Protein AF-A0A1Q4EDX5-F1 (afdb_monomer_lite)

Structure (mmCIF, N/CA/C/O backbone):
data_AF-A0A1Q4EDX5-F1
#
_entry.id   AF-A0A1Q4EDX5-F1
#
loop_
_atom_site.group_PDB
_atom_site.id
_atom_site.type_symbol
_atom_site.label_atom_id
_atom_site.label_alt_id
_atom_site.label_comp_id
_atom_site.label_asym_id
_atom_site.label_entity_id
_atom_site.label_seq_id
_atom_site.pdbx_PDB_ins_code
_atom_site.Cartn_x
_atom_site.Cartn_y
_atom_site.Cartn_z
_atom_site.occupancy
_atom_site.B_iso_or_equiv
_atom_site.auth_seq_id
_atom_site.auth_comp_id
_atom_site.auth_asym_id
_atom_site.auth_atom_id
_atom_site.pdbx_PDB_model_num
ATOM 1 N N . MET A 1 1 ? -4.685 4.595 28.411 1.00 69.88 1 MET A N 1
ATOM 2 C CA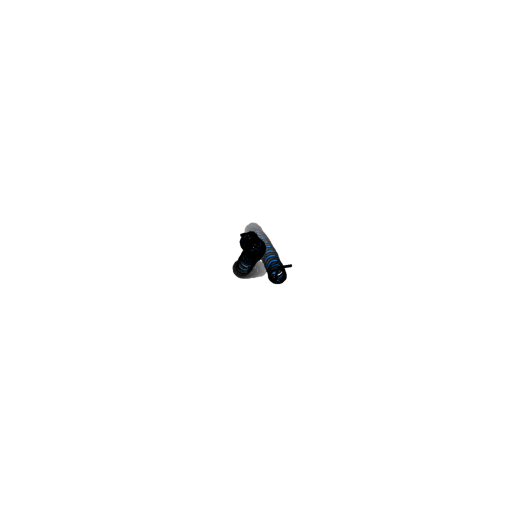 . MET A 1 1 ? -4.087 3.617 27.483 1.00 69.88 1 MET A CA 1
ATOM 3 C C . MET A 1 1 ? -5.082 2.481 27.330 1.00 69.88 1 MET A C 1
ATOM 5 O O . MET A 1 1 ? -5.439 1.895 28.345 1.00 69.88 1 MET A O 1
ATOM 9 N N . THR A 1 2 ? -5.607 2.239 26.129 1.00 84.06 2 THR A N 1
ATOM 10 C CA . THR A 1 2 ? -6.511 1.107 25.859 1.00 84.06 2 THR A CA 1
ATOM 11 C C . THR A 1 2 ? -5.702 -0.162 25.557 1.00 84.06 2 THR A C 1
ATOM 13 O O . THR A 1 2 ? -4.549 -0.055 25.123 1.00 84.06 2 THR A O 1
ATOM 16 N N . PRO A 1 3 ? -6.280 -1.369 25.714 1.00 88.69 3 PRO A N 1
ATOM 17 C CA . PRO A 1 3 ? -5.630 -2.619 25.302 1.00 88.69 3 PRO A CA 1
ATOM 18 C C . PRO A 1 3 ? -5.219 -2.652 23.817 1.00 88.69 3 PRO A C 1
ATOM 20 O O . PRO A 1 3 ? -4.329 -3.409 23.436 1.00 88.69 3 PRO A O 1
ATOM 23 N N . PHE A 1 4 ? -5.830 -1.808 22.979 1.00 93.31 4 PHE A N 1
ATOM 24 C CA . PHE A 1 4 ? -5.596 -1.752 21.536 1.00 93.31 4 PHE A CA 1
ATOM 25 C C . PHE A 1 4 ? -4.461 -0.803 21.128 1.00 93.31 4 PHE A C 1
ATOM 27 O O . PHE A 1 4 ? -3.961 -0.909 20.009 1.00 93.31 4 PHE A O 1
ATOM 34 N N . ASP A 1 5 ? -4.004 0.091 22.013 1.00 92.25 5 ASP A N 1
ATOM 35 C CA . ASP A 1 5 ? -3.049 1.158 21.663 1.00 92.25 5 ASP A CA 1
ATOM 36 C C . ASP A 1 5 ? -1.725 0.603 21.109 1.00 92.25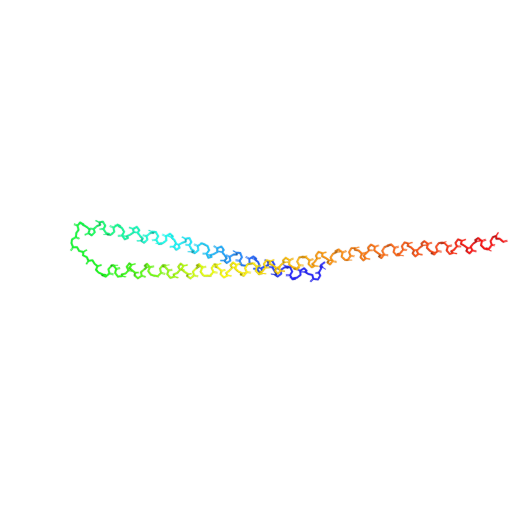 5 ASP A C 1
ATOM 38 O O . ASP A 1 5 ? -1.170 1.127 20.139 1.00 92.25 5 ASP A O 1
ATOM 42 N N . THR A 1 6 ? -1.220 -0.489 21.693 1.00 94.00 6 THR A N 1
ATOM 43 C CA . THR A 1 6 ? 0.013 -1.141 21.224 1.00 94.00 6 THR A CA 1
ATOM 44 C C . THR A 1 6 ? -0.178 -1.781 19.852 1.00 94.00 6 THR A C 1
ATOM 46 O O . THR A 1 6 ? 0.668 -1.586 18.979 1.00 94.00 6 THR A O 1
ATOM 49 N N . ALA A 1 7 ? -1.293 -2.485 19.639 1.00 93.56 7 ALA A N 1
ATOM 50 C CA . ALA A 1 7 ? -1.602 -3.122 18.362 1.00 93.56 7 ALA A CA 1
ATOM 51 C C . ALA A 1 7 ? -1.779 -2.080 17.246 1.00 93.56 7 ALA A C 1
ATOM 53 O O . ALA A 1 7 ? -1.172 -2.204 16.185 1.00 93.56 7 ALA A O 1
ATOM 54 N N . LEU A 1 8 ? -2.514 -0.995 17.516 1.00 94.25 8 LEU A N 1
ATOM 55 C CA . LEU A 1 8 ? -2.688 0.118 16.578 1.00 94.25 8 LEU A CA 1
ATOM 56 C C . LEU A 1 8 ? -1.360 0.784 16.219 1.00 94.25 8 LEU A C 1
ATOM 58 O O . LEU A 1 8 ? -1.126 1.119 15.060 1.00 94.25 8 LEU A O 1
ATOM 62 N N . ARG A 1 9 ? -0.464 0.967 17.193 1.00 95.31 9 ARG A N 1
ATOM 63 C CA . ARG A 1 9 ? 0.858 1.548 16.937 1.00 95.31 9 ARG A CA 1
ATOM 64 C C . ARG A 1 9 ? 1.713 0.661 16.033 1.00 95.31 9 ARG A C 1
ATOM 66 O O . ARG A 1 9 ? 2.397 1.193 15.163 1.00 95.31 9 ARG A O 1
ATOM 73 N N . VAL A 1 10 ? 1.695 -0.655 16.243 1.00 95.38 10 VAL A N 1
ATOM 74 C CA . VAL A 1 10 ? 2.413 -1.610 15.382 1.00 95.38 10 VAL A CA 1
ATOM 75 C C . VAL A 1 10 ? 1.840 -1.567 13.968 1.00 95.38 10 VAL A C 1
ATOM 77 O O . VAL A 1 10 ? 2.581 -1.336 13.019 1.00 95.38 10 VAL A O 1
ATOM 80 N N . GLN A 1 11 ? 0.518 -1.647 13.840 1.00 94.62 11 GLN A N 1
ATOM 81 C CA . GLN A 1 11 ? -0.152 -1.669 12.542 1.00 94.62 11 GLN A CA 1
ATOM 82 C C . GLN A 1 11 ? 0.026 -0.378 11.738 1.00 94.62 11 GLN A C 1
ATOM 84 O O . GLN A 1 11 ? 0.262 -0.420 10.534 1.00 94.62 11 GLN A O 1
ATOM 89 N N . ARG A 1 12 ? 0.032 0.787 12.395 1.00 95.19 12 ARG A N 1
ATOM 90 C CA . ARG A 1 12 ? 0.367 2.058 11.730 1.00 95.19 12 ARG A CA 1
ATOM 91 C C . ARG A 1 12 ? 1.781 2.052 11.147 1.00 95.19 12 ARG A C 1
ATOM 93 O O . ARG A 1 12 ? 1.971 2.493 10.019 1.00 95.19 12 ARG A O 1
ATOM 100 N N . ARG A 1 13 ? 2.762 1.508 11.879 1.00 96.12 13 ARG A N 1
ATOM 101 C CA . ARG A 1 13 ? 4.147 1.383 11.389 1.00 96.12 13 ARG A CA 1
ATOM 102 C C . ARG A 1 13 ? 4.258 0.414 10.215 1.00 96.12 13 ARG A C 1
ATOM 104 O O . ARG A 1 13 ? 5.031 0.678 9.297 1.00 96.12 13 ARG A O 1
ATOM 111 N N . GLU A 1 14 ? 3.503 -0.680 10.232 1.00 95.19 14 GLU A N 1
ATOM 112 C CA . GLU A 1 14 ? 3.438 -1.626 9.112 1.00 95.19 14 GLU A CA 1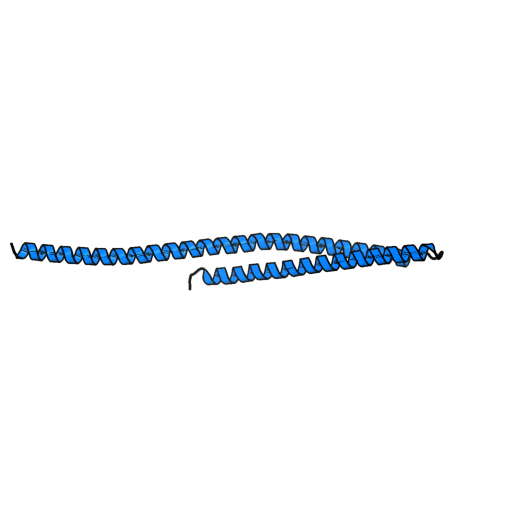
ATOM 113 C C . GLU A 1 14 ? 2.867 -0.949 7.860 1.00 95.19 14 GLU A C 1
ATOM 115 O O . GLU A 1 14 ? 3.503 -0.965 6.806 1.00 95.19 14 GLU A O 1
ATOM 120 N N . VAL A 1 15 ? 1.735 -0.250 7.992 1.00 96.38 15 VAL A N 1
ATOM 121 C CA . VAL A 1 15 ? 1.129 0.531 6.902 1.00 96.38 15 VAL A CA 1
ATOM 122 C C . VAL A 1 15 ? 2.099 1.580 6.349 1.00 96.38 15 VAL A C 1
ATOM 124 O O . VAL A 1 15 ? 2.254 1.697 5.133 1.00 96.38 15 VAL A O 1
ATOM 127 N N . ASP A 1 16 ? 2.772 2.337 7.214 1.00 96.94 16 ASP A N 1
ATOM 128 C CA . ASP A 1 16 ? 3.721 3.365 6.780 1.00 96.94 16 ASP A CA 1
ATOM 129 C C . ASP A 1 16 ? 4.943 2.764 6.074 1.00 96.94 16 ASP A C 1
ATOM 131 O O . ASP A 1 16 ? 5.399 3.303 5.066 1.00 96.94 16 ASP A O 1
ATOM 135 N N . THR A 1 17 ? 5.417 1.606 6.534 1.00 96.75 17 THR A N 1
ATOM 136 C CA . THR A 1 17 ? 6.504 0.864 5.883 1.00 96.75 17 THR A CA 1
ATOM 137 C C . THR A 1 17 ? 6.112 0.460 4.463 1.00 96.75 17 THR A C 1
ATOM 139 O O . THR A 1 17 ? 6.849 0.738 3.516 1.00 96.75 17 THR A O 1
ATOM 142 N N . VAL A 1 18 ? 4.920 -0.121 4.287 1.00 97.12 18 VAL A N 1
ATOM 143 C CA . VAL A 1 18 ? 4.431 -0.540 2.964 1.00 97.12 18 VAL A CA 1
ATOM 144 C C . VAL A 1 18 ? 4.249 0.660 2.029 1.00 97.12 18 VAL A C 1
ATOM 146 O O . VAL A 1 18 ? 4.634 0.582 0.861 1.00 97.12 18 VAL A O 1
ATOM 149 N N . LYS A 1 19 ? 3.737 1.800 2.518 1.00 97.31 19 LYS A N 1
ATOM 150 C CA . LYS A 1 19 ? 3.650 3.038 1.717 1.00 97.31 19 LYS A CA 1
ATOM 151 C C . LYS A 1 19 ? 5.013 3.479 1.195 1.00 97.31 19 LYS A C 1
ATOM 153 O O . LYS A 1 19 ? 5.128 3.825 0.021 1.00 97.31 19 LYS A O 1
ATOM 158 N N . VAL A 1 20 ? 6.033 3.480 2.054 1.00 98.19 20 VAL A N 1
ATOM 159 C CA . VAL A 1 20 ? 7.394 3.865 1.661 1.00 98.19 20 VAL A CA 1
ATOM 160 C C . VAL A 1 20 ? 7.919 2.917 0.584 1.00 98.19 20 VAL A C 1
ATOM 162 O O . VAL A 1 20 ? 8.400 3.384 -0.447 1.00 98.19 20 VAL A O 1
ATOM 165 N N . SER A 1 21 ? 7.760 1.604 0.762 1.00 97.88 21 SER A N 1
ATOM 166 C CA . SER A 1 21 ? 8.164 0.614 -0.244 1.00 97.88 21 SER A CA 1
ATOM 167 C C . SER A 1 21 ? 7.447 0.804 -1.585 1.00 97.88 21 SER A C 1
ATOM 169 O O . SER A 1 21 ? 8.083 0.720 -2.634 1.00 97.88 21 SER A O 1
ATOM 171 N N . ILE A 1 22 ? 6.146 1.115 -1.572 1.00 97.94 22 ILE A N 1
ATOM 172 C CA . ILE A 1 22 ? 5.382 1.425 -2.790 1.00 97.94 22 ILE A CA 1
ATOM 173 C C . ILE A 1 22 ? 5.973 2.640 -3.508 1.00 97.94 22 ILE A C 1
ATOM 175 O O . ILE A 1 22 ? 6.197 2.579 -4.716 1.00 97.94 22 ILE A O 1
ATOM 179 N N . SER A 1 23 ? 6.250 3.726 -2.783 1.00 98.12 23 SER A N 1
ATOM 180 C CA . SER A 1 23 ? 6.840 4.939 -3.361 1.00 98.12 23 SER A CA 1
ATOM 181 C C . SER A 1 23 ? 8.201 4.664 -4.006 1.00 98.12 23 SER A C 1
ATOM 183 O O . SER A 1 23 ? 8.465 5.145 -5.107 1.00 98.12 23 SER A O 1
ATOM 185 N N . VAL A 1 24 ? 9.038 3.838 -3.369 1.00 97.94 24 VAL A N 1
ATOM 186 C CA . VAL A 1 24 ? 10.345 3.433 -3.911 1.00 97.94 24 VAL A CA 1
ATOM 187 C C . VAL A 1 24 ? 10.204 2.634 -5.212 1.00 97.94 24 VAL A C 1
ATOM 189 O O . VAL A 1 24 ? 10.922 2.903 -6.178 1.00 97.94 24 VAL A O 1
ATOM 192 N N . GLU A 1 25 ? 9.277 1.675 -5.290 1.00 97.50 25 GLU A N 1
ATOM 193 C CA . GLU A 1 25 ? 9.073 0.911 -6.532 1.00 97.50 25 GLU A CA 1
ATOM 194 C C . GLU A 1 25 ? 8.450 1.772 -7.645 1.00 97.50 25 GLU A C 1
ATOM 196 O O . GLU A 1 25 ? 8.807 1.602 -8.811 1.00 97.50 25 GLU A O 1
ATOM 201 N N . ILE A 1 26 ? 7.582 2.738 -7.318 1.00 98.25 26 ILE A N 1
ATOM 202 C CA . ILE A 1 26 ? 7.064 3.712 -8.298 1.00 98.25 26 ILE A CA 1
ATOM 203 C C . ILE A 1 26 ? 8.210 4.541 -8.890 1.00 98.25 26 ILE A C 1
ATOM 205 O O . ILE A 1 26 ? 8.297 4.677 -10.113 1.00 98.25 26 ILE A O 1
ATOM 209 N N . GLU A 1 27 ? 9.112 5.047 -8.049 1.00 98.31 27 GLU A N 1
ATOM 210 C CA . GLU A 1 27 ? 10.278 5.809 -8.505 1.00 98.31 27 GLU A CA 1
ATOM 211 C C . GLU A 1 27 ? 11.223 4.946 -9.354 1.00 98.31 27 GLU A C 1
ATOM 213 O O . GLU A 1 27 ? 11.726 5.375 -10.396 1.00 98.31 27 GLU A O 1
ATOM 218 N N . THR A 1 28 ? 11.395 3.680 -8.969 1.00 98.06 28 THR A N 1
ATOM 219 C CA . THR A 1 28 ? 12.172 2.701 -9.739 1.00 98.06 28 THR A CA 1
ATOM 220 C C . THR A 1 28 ? 11.580 2.498 -11.136 1.00 98.06 28 THR A C 1
ATOM 222 O O . THR A 1 28 ? 12.307 2.550 -12.129 1.00 98.06 28 THR A O 1
ATOM 225 N N . ILE A 1 29 ? 10.260 2.322 -11.244 1.00 98.25 29 ILE A N 1
ATOM 226 C CA . ILE A 1 29 ? 9.558 2.192 -12.531 1.00 98.25 29 ILE A CA 1
ATOM 227 C C . ILE A 1 29 ? 9.711 3.470 -13.366 1.00 98.25 29 ILE A C 1
ATOM 229 O O . ILE A 1 29 ? 9.990 3.396 -14.563 1.00 98.25 29 ILE A O 1
ATOM 233 N N . SER A 1 30 ? 9.570 4.646 -12.747 1.00 98.25 30 SER A N 1
ATOM 234 C CA . SER A 1 30 ? 9.769 5.940 -13.412 1.00 98.25 30 SER A CA 1
ATOM 235 C C . SER A 1 30 ? 11.177 6.057 -14.008 1.00 98.25 30 SER A C 1
ATOM 237 O O . SER A 1 30 ? 11.341 6.362 -15.195 1.00 98.25 30 SER A O 1
ATOM 239 N N . THR A 1 31 ? 12.195 5.700 -13.223 1.00 98.25 31 THR A N 1
ATOM 240 C CA . THR A 1 31 ? 13.597 5.693 -13.652 1.00 98.25 31 THR A CA 1
ATOM 241 C C . THR A 1 31 ? 13.830 4.724 -14.813 1.00 98.25 31 THR A C 1
ATOM 243 O O . THR A 1 31 ? 14.445 5.095 -15.815 1.00 98.25 31 THR A O 1
ATOM 246 N N . LEU A 1 32 ? 13.300 3.500 -14.734 1.00 98.25 32 LEU A N 1
ATOM 247 C CA . LEU A 1 32 ? 13.413 2.504 -15.806 1.00 98.25 32 LEU A CA 1
ATOM 248 C C . LEU A 1 32 ? 12.725 2.966 -17.098 1.00 98.25 32 LEU A C 1
ATOM 250 O O . LEU A 1 32 ? 13.264 2.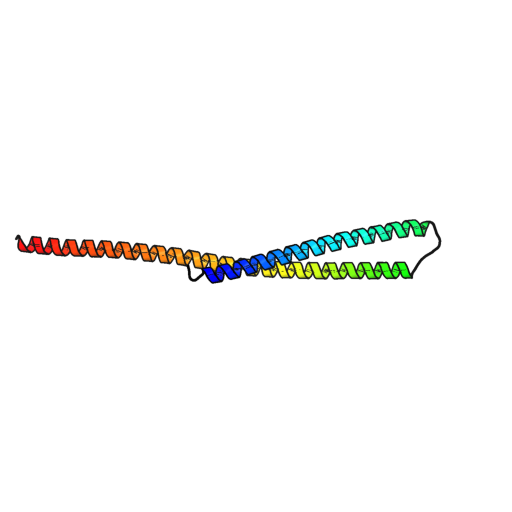773 -18.190 1.00 98.25 32 LEU A O 1
ATOM 254 N N . ASN A 1 33 ? 11.577 3.637 -16.993 1.00 97.88 33 ASN A N 1
ATOM 255 C CA . ASN A 1 33 ? 10.889 4.229 -18.140 1.00 97.88 33 ASN A CA 1
ATOM 256 C C . ASN A 1 33 ? 11.728 5.334 -18.791 1.00 97.88 33 ASN A C 1
ATOM 258 O O . ASN A 1 33 ? 11.831 5.391 -20.019 1.00 97.88 33 ASN A O 1
ATOM 262 N N . HIS A 1 34 ? 12.367 6.188 -17.989 1.00 98.06 34 HIS A N 1
ATOM 263 C CA . HIS A 1 34 ? 13.277 7.208 -18.502 1.00 98.06 34 HIS A CA 1
ATOM 264 C C . HIS A 1 34 ? 14.486 6.583 -19.216 1.00 98.06 34 HIS A C 1
ATOM 266 O O . HIS A 1 34 ? 14.794 6.954 -20.349 1.00 98.06 34 HIS A O 1
ATOM 272 N N . GLN A 1 35 ? 15.120 5.578 -18.606 1.00 98.00 35 GLN A N 1
ATOM 273 C CA . GLN A 1 35 ? 16.241 4.844 -19.204 1.00 98.00 35 GLN A CA 1
ATOM 274 C C . GLN A 1 35 ? 15.852 4.160 -20.519 1.00 98.00 35 GLN A C 1
ATOM 276 O O . GLN A 1 35 ? 16.615 4.200 -21.484 1.00 98.00 35 GLN A O 1
ATOM 281 N N . THR A 1 36 ? 14.650 3.588 -20.579 1.00 97.50 36 THR A N 1
ATOM 282 C CA . THR A 1 36 ? 14.103 2.949 -21.782 1.00 97.50 36 THR A CA 1
ATOM 283 C C . THR A 1 36 ? 13.917 3.959 -22.912 1.00 97.50 36 THR A C 1
ATOM 285 O O . THR A 1 36 ? 14.365 3.715 -24.030 1.00 97.50 36 THR A O 1
ATOM 288 N N . ARG A 1 37 ? 13.357 5.140 -22.623 1.00 97.31 37 ARG A N 1
ATOM 289 C CA . ARG A 1 37 ? 13.234 6.224 -23.614 1.00 97.31 37 ARG A CA 1
ATOM 290 C C . ARG A 1 37 ? 14.599 6.719 -24.093 1.00 97.31 37 ARG A C 1
ATOM 292 O O . ARG A 1 37 ? 14.804 6.891 -25.291 1.00 97.31 37 ARG A O 1
ATOM 299 N N . ALA A 1 38 ? 15.550 6.912 -23.181 1.00 97.19 38 ALA A N 1
ATOM 300 C CA . ALA A 1 38 ? 16.910 7.324 -23.531 1.00 97.19 38 ALA A CA 1
ATOM 301 C C . ALA A 1 38 ? 17.644 6.264 -24.375 1.00 97.19 38 ALA A C 1
ATOM 303 O O . ALA A 1 38 ? 18.462 6.595 -25.232 1.00 97.19 38 ALA A O 1
ATOM 304 N N . HIS A 1 39 ? 17.370 4.979 -24.143 1.00 96.19 39 HIS A N 1
ATOM 305 C CA . HIS A 1 39 ? 17.873 3.877 -24.966 1.00 96.19 39 HIS A CA 1
ATOM 306 C C . HIS A 1 39 ? 17.280 3.910 -26.381 1.00 96.19 39 HIS A C 1
ATOM 308 O O . HIS A 1 39 ? 18.027 3.825 -27.354 1.00 96.19 39 HIS A O 1
ATOM 314 N N . GLU A 1 40 ? 15.971 4.130 -26.509 1.00 95.00 40 GLU A N 1
ATOM 315 C CA . GLU A 1 40 ? 15.292 4.256 -27.806 1.00 95.00 40 GLU A CA 1
ATOM 316 C C . GLU A 1 40 ? 15.792 5.452 -28.626 1.00 95.00 40 GLU A C 1
ATOM 318 O O . GLU A 1 40 ? 15.981 5.329 -29.839 1.00 95.00 40 GLU A O 1
ATOM 323 N N . ILE A 1 41 ? 16.043 6.591 -27.972 1.00 95.81 41 ILE A N 1
ATOM 324 C CA . ILE A 1 41 ? 16.633 7.778 -28.607 1.00 95.81 41 ILE A CA 1
ATOM 325 C C . ILE A 1 41 ? 18.022 7.446 -29.157 1.00 95.81 41 ILE A C 1
ATOM 327 O O . ILE A 1 41 ? 18.251 7.639 -30.349 1.00 95.81 41 ILE A O 1
ATOM 331 N N . ARG A 1 42 ? 18.895 6.837 -28.342 1.00 92.62 42 ARG A N 1
ATOM 332 C CA . ARG A 1 42 ? 20.239 6.419 -28.777 1.00 92.62 42 ARG A CA 1
ATOM 333 C C . ARG A 1 42 ? 20.201 5.458 -29.965 1.00 92.62 42 ARG A C 1
ATOM 335 O O . ARG A 1 42 ? 21.007 5.584 -30.879 1.00 92.62 42 ARG A O 1
ATOM 342 N N . ILE A 1 43 ? 19.252 4.516 -29.991 1.00 91.56 43 ILE A N 1
ATOM 343 C CA . ILE A 1 43 ? 19.075 3.630 -31.153 1.00 91.56 43 ILE A CA 1
ATOM 344 C C . ILE A 1 43 ? 18.705 4.417 -32.406 1.00 91.56 43 ILE A C 1
ATOM 346 O O . ILE A 1 43 ? 19.198 4.114 -33.492 1.00 91.56 43 ILE A O 1
ATOM 350 N N . ARG A 1 44 ? 17.800 5.388 -32.278 1.00 90.88 44 ARG A N 1
ATOM 351 C CA . ARG A 1 44 ? 17.347 6.200 -33.408 1.00 90.88 44 ARG A CA 1
ATOM 352 C C . ARG A 1 44 ? 18.481 7.057 -33.968 1.00 90.88 44 ARG A C 1
ATOM 354 O O . ARG A 1 44 ? 18.632 7.107 -35.184 1.00 90.88 44 ARG A O 1
ATOM 361 N N . GLU A 1 45 ? 19.260 7.687 -33.097 1.00 90.31 45 GLU A N 1
ATOM 362 C CA . GLU A 1 45 ? 20.422 8.502 -33.467 1.00 90.31 45 GLU A CA 1
ATOM 363 C C . GLU A 1 45 ? 21.478 7.665 -34.190 1.00 90.31 45 GLU A C 1
ATOM 365 O O . GLU A 1 45 ? 21.886 8.020 -35.294 1.00 90.31 45 GLU A O 1
ATOM 370 N N . GLU A 1 46 ? 21.835 6.499 -33.644 1.00 87.38 46 GLU A N 1
ATOM 371 C CA . GLU A 1 46 ? 22.798 5.605 -34.292 1.00 87.38 46 GLU A CA 1
ATOM 372 C C . GLU A 1 46 ? 22.300 5.134 -35.663 1.00 87.38 46 GLU A C 1
ATOM 374 O O . GLU A 1 46 ? 23.055 5.117 -36.628 1.00 87.38 46 GLU A O 1
ATOM 379 N N . ARG A 1 47 ? 21.009 4.792 -35.795 1.00 84.25 47 ARG A N 1
ATOM 380 C CA . ARG A 1 47 ? 20.425 4.405 -37.091 1.00 84.25 47 ARG A CA 1
ATOM 381 C C . ARG A 1 47 ? 20.491 5.528 -38.124 1.00 84.25 47 ARG A C 1
ATOM 383 O O . ARG A 1 47 ? 20.687 5.242 -39.301 1.00 84.25 47 ARG A O 1
ATOM 390 N N . ALA A 1 48 ? 20.320 6.779 -37.700 1.00 86.50 48 ALA A N 1
ATOM 391 C CA . ALA A 1 48 ? 20.438 7.932 -38.587 1.00 86.50 48 ALA A CA 1
ATOM 392 C C . ALA A 1 48 ? 21.888 8.140 -39.057 1.00 86.50 48 ALA A C 1
ATOM 394 O O . ALA A 1 48 ? 22.106 8.456 -40.223 1.00 86.50 48 ALA A O 1
ATOM 395 N N . LEU A 1 49 ? 22.873 7.910 -38.183 1.00 83.94 49 LEU A N 1
ATOM 396 C CA . LEU A 1 49 ? 24.299 7.983 -38.520 1.00 83.94 49 LEU A CA 1
ATOM 397 C C . LEU A 1 49 ? 24.757 6.803 -39.390 1.00 83.94 49 LEU A C 1
ATOM 399 O O . LEU A 1 49 ? 25.474 6.989 -40.365 1.00 83.94 49 LEU A O 1
ATOM 403 N N . ALA A 1 50 ? 24.301 5.587 -39.101 1.00 80.44 50 ALA A N 1
ATOM 404 C CA . ALA A 1 50 ? 24.616 4.408 -39.906 1.00 80.44 50 ALA A CA 1
ATOM 405 C C . ALA A 1 50 ? 24.049 4.497 -41.337 1.00 80.44 50 ALA A C 1
ATOM 407 O O . ALA A 1 50 ? 24.565 3.858 -42.247 1.00 80.44 50 ALA A O 1
ATOM 408 N N . ALA A 1 51 ? 23.012 5.310 -41.569 1.00 77.12 51 ALA A N 1
ATOM 409 C CA . ALA A 1 51 ? 22.513 5.581 -42.917 1.00 77.12 51 ALA A CA 1
ATOM 410 C C . ALA A 1 51 ? 23.491 6.416 -43.770 1.00 77.12 51 ALA A C 1
ATOM 412 O O . ALA A 1 51 ? 23.360 6.431 -44.993 1.00 77.12 51 ALA A O 1
ATOM 413 N N . THR A 1 52 ? 24.461 7.106 -43.156 1.00 79.88 52 THR A N 1
ATOM 414 C CA . THR A 1 52 ? 25.417 7.982 -43.855 1.00 79.88 52 THR A CA 1
ATOM 415 C C . THR A 1 52 ? 26.804 7.359 -44.036 1.00 79.88 52 THR A C 1
ATOM 417 O O . THR A 1 52 ? 27.605 7.890 -44.804 1.00 79.88 52 THR A O 1
ATOM 420 N N . VAL A 1 53 ? 27.094 6.224 -43.386 1.00 68.38 53 VAL A N 1
ATOM 421 C CA . VAL A 1 53 ? 28.398 5.539 -43.441 1.00 68.38 53 VAL A CA 1
ATOM 422 C C . VAL A 1 53 ? 28.191 4.018 -43.519 1.00 68.38 53 VAL A C 1
ATOM 424 O O . VAL A 1 53 ? 27.440 3.477 -42.712 1.00 68.38 53 VAL A O 1
ATOM 427 N N . PRO A 1 54 ? 28.870 3.276 -44.418 1.00 65.38 54 PRO A N 1
ATOM 428 C CA . PRO A 1 54 ? 28.653 1.839 -44.616 1.00 65.38 54 PRO A CA 1
ATOM 429 C C . PRO A 1 54 ? 29.364 0.981 -43.551 1.00 65.38 54 PRO A C 1
ATOM 431 O O . PRO A 1 54 ? 30.060 0.021 -43.875 1.00 65.38 54 PRO A O 1
ATOM 434 N N . ILE A 1 55 ? 29.233 1.331 -42.269 1.00 62.50 55 ILE A N 1
ATOM 435 C CA . ILE A 1 55 ? 29.828 0.589 -41.152 1.00 62.50 55 ILE A CA 1
ATOM 436 C C . ILE A 1 55 ? 28.697 0.077 -40.261 1.00 62.50 55 ILE A C 1
ATOM 438 O O . ILE A 1 55 ? 28.139 0.810 -39.450 1.00 62.50 55 ILE A O 1
ATOM 442 N N . ALA A 1 56 ? 28.366 -1.205 -40.397 1.00 62.53 56 ALA A N 1
ATOM 443 C CA . ALA A 1 56 ? 27.483 -1.898 -39.467 1.00 62.53 56 ALA A CA 1
ATOM 444 C C . ALA A 1 56 ? 28.323 -2.513 -38.337 1.00 62.53 56 ALA A C 1
ATOM 446 O O . ALA A 1 56 ? 29.125 -3.414 -38.573 1.00 62.53 56 ALA A O 1
ATOM 447 N N . SER A 1 57 ? 28.159 -2.035 -37.098 1.00 72.38 57 SER A N 1
ATOM 448 C CA . SER A 1 57 ? 28.756 -2.691 -35.927 1.00 72.38 57 SER A CA 1
ATOM 449 C C . SER A 1 57 ? 27.767 -3.691 -35.320 1.00 72.38 57 SER A C 1
ATOM 451 O O . SER A 1 57 ? 26.912 -3.340 -34.499 1.00 72.38 57 SER A O 1
ATOM 453 N N . ASP A 1 58 ? 27.891 -4.964 -35.699 1.00 81.19 58 ASP A N 1
ATOM 454 C CA . ASP A 1 58 ? 27.080 -6.058 -35.143 1.00 81.19 58 ASP A CA 1
ATOM 455 C C . ASP A 1 58 ? 27.225 -6.164 -33.616 1.00 81.19 58 ASP A C 1
ATOM 457 O O . ASP A 1 58 ? 26.252 -6.408 -32.896 1.00 81.19 58 ASP A O 1
ATOM 461 N N . ALA A 1 59 ? 28.422 -5.883 -33.093 1.00 86.06 59 ALA A N 1
ATOM 462 C CA . ALA A 1 59 ? 28.704 -5.880 -31.660 1.00 86.06 59 ALA A CA 1
ATOM 463 C C . ALA A 1 59 ? 27.929 -4.787 -30.902 1.00 86.06 59 ALA A C 1
ATOM 465 O O . ALA A 1 59 ? 27.437 -5.029 -29.795 1.00 86.06 59 ALA A O 1
ATOM 466 N N . TRP A 1 60 ? 27.788 -3.591 -31.484 1.00 87.25 60 TRP A N 1
ATOM 467 C CA . TRP A 1 60 ? 26.974 -2.524 -30.897 1.00 87.25 60 TRP A CA 1
ATOM 468 C C . TRP A 1 60 ? 25.492 -2.916 -30.880 1.00 87.25 60 TRP A C 1
ATOM 470 O O . TRP A 1 60 ? 24.833 -2.809 -29.845 1.00 87.25 60 TRP A O 1
ATOM 480 N N . THR A 1 61 ? 24.986 -3.472 -31.984 1.00 87.81 61 THR A N 1
ATOM 481 C CA . THR A 1 61 ? 23.582 -3.904 -32.091 1.00 87.81 61 THR A CA 1
ATOM 482 C C . THR A 1 61 ? 23.245 -4.992 -31.072 1.00 87.81 61 THR A C 1
ATOM 484 O O . THR A 1 61 ? 22.207 -4.925 -30.407 1.00 87.81 61 THR A O 1
ATOM 487 N N . LEU A 1 62 ? 24.129 -5.980 -30.904 1.00 91.44 62 LEU A N 1
ATOM 488 C CA . LEU A 1 62 ? 23.980 -7.030 -29.894 1.00 91.44 62 LEU A CA 1
ATOM 489 C C . LEU A 1 62 ? 23.942 -6.450 -28.475 1.00 91.44 62 LEU A C 1
ATOM 491 O O . LEU A 1 62 ? 23.070 -6.818 -27.686 1.00 91.44 62 LEU A O 1
ATOM 495 N N . ARG A 1 63 ? 24.825 -5.491 -28.166 1.00 92.00 63 ARG A N 1
ATOM 496 C CA . ARG A 1 63 ? 24.839 -4.798 -26.870 1.00 92.00 63 ARG A CA 1
ATOM 497 C C . ARG A 1 63 ? 23.531 -4.054 -26.611 1.00 92.00 63 ARG A C 1
ATOM 499 O O . ARG A 1 63 ? 22.968 -4.179 -25.528 1.00 92.00 63 ARG A O 1
ATOM 506 N N . MET A 1 64 ? 23.016 -3.326 -27.600 1.00 93.25 64 MET A N 1
ATOM 507 C CA . MET A 1 64 ? 21.767 -2.575 -27.452 1.00 93.25 64 MET A CA 1
ATOM 508 C C . MET A 1 64 ? 20.557 -3.494 -27.265 1.00 93.25 64 MET A C 1
ATOM 510 O O . MET A 1 64 ? 19.690 -3.184 -26.447 1.00 93.25 64 MET A O 1
ATOM 514 N N . LYS A 1 65 ? 20.514 -4.645 -27.951 1.00 94.38 65 LYS A N 1
ATOM 515 C CA . LYS A 1 65 ? 19.488 -5.679 -27.724 1.00 94.38 65 LYS A CA 1
ATOM 516 C C . LYS A 1 65 ? 19.557 -6.249 -26.306 1.00 94.38 65 LYS A C 1
ATOM 518 O O . LYS A 1 65 ? 18.526 -6.359 -25.646 1.00 94.38 65 LYS A O 1
ATOM 523 N N . ALA A 1 66 ? 20.757 -6.584 -25.829 1.00 96.38 66 ALA A N 1
ATOM 524 C CA . ALA A 1 66 ? 20.953 -7.102 -24.476 1.00 96.38 66 ALA A CA 1
ATOM 525 C C . ALA A 1 66 ? 20.537 -6.079 -23.408 1.00 96.38 66 ALA A C 1
ATOM 527 O O . ALA A 1 66 ? 19.861 -6.434 -22.442 1.00 96.38 66 ALA A O 1
ATOM 528 N N . GLU A 1 67 ? 20.881 -4.807 -23.616 1.00 96.31 67 GLU A N 1
ATOM 529 C CA . GLU A 1 67 ? 20.507 -3.715 -22.722 1.00 96.31 67 GLU A CA 1
ATOM 530 C C . GLU A 1 67 ? 18.990 -3.493 -22.691 1.00 96.31 67 GLU A C 1
ATOM 532 O O . GLU A 1 67 ? 18.415 -3.361 -21.611 1.00 96.31 67 GLU A O 1
ATOM 537 N N . ARG A 1 68 ? 18.311 -3.554 -23.846 1.00 96.94 68 ARG A N 1
ATOM 538 C CA . ARG A 1 68 ? 16.844 -3.481 -23.885 1.00 96.94 68 ARG A CA 1
ATOM 539 C C . ARG A 1 68 ? 16.205 -4.629 -23.112 1.00 96.94 68 ARG A C 1
ATOM 541 O O . ARG A 1 68 ? 15.363 -4.392 -22.254 1.00 96.94 68 ARG A O 1
ATOM 548 N N . ALA A 1 69 ? 16.661 -5.857 -23.353 1.00 97.62 69 ALA A N 1
ATOM 549 C CA . ALA A 1 69 ? 16.157 -7.027 -22.643 1.00 97.62 69 ALA A CA 1
ATOM 550 C C . ALA A 1 69 ? 16.395 -6.933 -21.125 1.00 97.62 69 ALA A C 1
ATOM 552 O O . ALA A 1 69 ? 15.584 -7.415 -20.336 1.00 97.62 69 ALA A O 1
ATOM 553 N N . ARG A 1 70 ? 17.501 -6.310 -20.695 1.00 98.00 70 ARG A N 1
ATOM 554 C CA . ARG A 1 70 ? 17.783 -6.042 -19.280 1.00 98.00 70 ARG A CA 1
ATOM 555 C C . ARG A 1 70 ? 16.779 -5.049 -18.689 1.00 98.00 70 ARG A C 1
ATOM 557 O O . ARG A 1 70 ? 16.234 -5.339 -17.626 1.00 98.00 70 ARG A O 1
ATOM 564 N N . LEU A 1 71 ? 16.521 -3.932 -19.372 1.00 98.06 71 LEU A N 1
ATOM 565 C CA . LEU A 1 71 ? 15.545 -2.922 -18.946 1.00 98.06 71 LEU A CA 1
ATOM 566 C C . LEU A 1 71 ? 14.124 -3.496 -18.880 1.00 98.06 71 LEU A C 1
ATOM 568 O O . LEU A 1 71 ? 13.440 -3.304 -17.877 1.00 98.06 71 LEU A O 1
ATOM 572 N N . ASP A 1 72 ? 13.715 -4.275 -19.885 1.00 97.56 72 ASP A N 1
ATOM 573 C CA . ASP A 1 72 ? 12.391 -4.905 -19.922 1.00 97.56 72 ASP A CA 1
ATOM 574 C C . ASP A 1 72 ? 12.211 -5.890 -18.753 1.00 97.56 72 ASP A C 1
ATOM 576 O O . ASP A 1 72 ? 11.202 -5.841 -18.048 1.00 97.56 72 ASP A O 1
ATOM 580 N N . ARG A 1 73 ? 13.218 -6.734 -18.472 1.00 98.19 73 ARG A N 1
ATOM 581 C CA . ARG A 1 73 ? 13.190 -7.637 -17.306 1.00 98.19 73 ARG A CA 1
ATOM 582 C C . ARG A 1 73 ? 13.108 -6.873 -15.987 1.00 98.19 73 ARG A C 1
ATOM 584 O O . ARG A 1 73 ? 12.343 -7.257 -15.108 1.00 98.19 73 ARG A O 1
ATOM 591 N N . GLN A 1 74 ? 13.885 -5.802 -15.831 1.00 98.06 74 GLN A N 1
ATOM 592 C CA . GLN A 1 74 ? 13.850 -4.983 -14.616 1.00 98.06 74 GLN A CA 1
ATOM 593 C C . GLN A 1 74 ? 12.493 -4.301 -14.430 1.00 98.06 74 GLN A C 1
ATOM 595 O O . GLN A 1 74 ? 11.975 -4.286 -13.315 1.00 98.06 74 GLN A O 1
ATOM 600 N N . SER A 1 75 ? 11.895 -3.804 -15.514 1.00 97.25 75 SER A N 1
ATOM 601 C CA . SER A 1 75 ? 10.561 -3.202 -15.496 1.00 97.25 75 SER A CA 1
ATOM 602 C C . SER A 1 75 ? 9.497 -4.216 -15.072 1.00 97.25 75 SER A C 1
ATOM 604 O O . SER A 1 75 ? 8.723 -3.954 -14.152 1.00 97.25 75 SER A O 1
ATOM 606 N N . GLN A 1 76 ? 9.517 -5.421 -15.650 1.00 97.75 76 GLN A N 1
ATOM 607 C CA . GLN A 1 76 ? 8.604 -6.505 -15.270 1.00 97.75 76 GLN A CA 1
ATOM 608 C C . GLN A 1 76 ? 8.729 -6.877 -13.788 1.00 97.75 76 GLN A C 1
ATOM 610 O O . GLN A 1 76 ? 7.718 -7.000 -13.097 1.00 97.75 76 GLN A O 1
ATOM 615 N N . LEU A 1 77 ? 9.958 -7.009 -13.279 1.00 98.12 77 LEU A N 1
ATOM 616 C CA . LEU A 1 77 ? 10.201 -7.308 -11.866 1.00 98.12 77 LEU A CA 1
ATOM 617 C C . LEU A 1 77 ? 9.688 -6.191 -10.948 1.00 98.12 77 LEU A C 1
ATOM 619 O O . LEU A 1 77 ? 9.014 -6.486 -9.963 1.00 98.12 77 LEU A O 1
ATOM 623 N N . ALA A 1 78 ? 9.957 -4.925 -11.276 1.00 97.44 78 ALA A N 1
ATOM 624 C CA . ALA A 1 78 ? 9.491 -3.785 -10.488 1.00 97.44 78 ALA A CA 1
ATOM 625 C C . ALA A 1 78 ? 7.955 -3.688 -10.474 1.00 97.44 78 ALA A C 1
ATOM 627 O O . ALA A 1 78 ? 7.349 -3.507 -9.418 1.00 97.44 78 ALA A O 1
ATOM 628 N N . HIS A 1 79 ? 7.296 -3.912 -11.615 1.00 98.06 79 HIS A N 1
ATOM 629 C CA . HIS A 1 79 ? 5.834 -3.989 -11.684 1.00 98.06 79 HIS A CA 1
ATOM 630 C C . HIS A 1 79 ? 5.258 -5.163 -10.879 1.00 98.06 79 HIS A C 1
ATOM 632 O O . HIS A 1 79 ? 4.234 -5.003 -10.204 1.00 98.06 79 HIS A O 1
ATOM 638 N N . GLY A 1 80 ? 5.919 -6.323 -10.903 1.00 98.25 80 GLY A N 1
ATOM 639 C CA . GLY A 1 80 ? 5.556 -7.471 -10.072 1.00 98.25 80 GLY A CA 1
ATOM 640 C C . GLY A 1 80 ? 5.650 -7.151 -8.579 1.00 98.25 80 GLY A C 1
ATOM 641 O O . GLY A 1 80 ? 4.693 -7.377 -7.836 1.00 98.25 80 GLY A O 1
ATOM 642 N N . ARG A 1 81 ? 6.757 -6.534 -8.146 1.00 98.19 81 ARG A N 1
ATOM 643 C CA . ARG A 1 81 ? 6.945 -6.086 -6.756 1.00 98.19 81 ARG A CA 1
ATOM 644 C C . ARG A 1 81 ? 5.907 -5.053 -6.338 1.00 98.19 81 ARG A C 1
ATOM 646 O O . ARG A 1 81 ? 5.302 -5.209 -5.284 1.00 98.19 81 ARG A O 1
ATOM 653 N N . LEU A 1 82 ? 5.631 -4.052 -7.176 1.00 98.31 82 LEU A N 1
ATOM 654 C CA . LEU A 1 82 ? 4.597 -3.052 -6.902 1.00 98.31 82 LEU A CA 1
ATOM 655 C C . LEU A 1 82 ? 3.209 -3.689 -6.738 1.00 98.31 82 LEU A C 1
ATOM 657 O O . LEU A 1 82 ? 2.443 -3.288 -5.865 1.00 98.31 82 LEU A O 1
ATOM 661 N N . THR A 1 83 ? 2.884 -4.688 -7.560 1.00 98.44 83 THR A N 1
ATOM 662 C CA . THR A 1 83 ? 1.614 -5.423 -7.454 1.00 98.44 83 THR A CA 1
ATOM 663 C C . THR A 1 83 ? 1.516 -6.154 -6.118 1.00 98.44 83 THR A C 1
ATOM 665 O O . THR A 1 83 ? 0.501 -6.043 -5.432 1.00 98.44 83 THR A O 1
ATOM 668 N N . HIS A 1 84 ? 2.587 -6.835 -5.707 1.00 98.12 84 HIS A N 1
ATOM 669 C CA . HIS A 1 84 ? 2.643 -7.517 -4.417 1.00 98.12 84 HIS A CA 1
ATOM 670 C C . HIS A 1 84 ? 2.529 -6.543 -3.235 1.00 98.12 84 HIS A C 1
ATOM 672 O O . HIS A 1 84 ? 1.708 -6.752 -2.346 1.00 98.12 84 HIS A O 1
ATOM 678 N N . LEU A 1 85 ? 3.271 -5.433 -3.263 1.00 98.25 85 LEU A N 1
ATOM 679 C CA . LEU A 1 85 ? 3.211 -4.398 -2.227 1.00 98.25 85 LEU A CA 1
ATOM 680 C C . LEU A 1 85 ? 1.812 -3.782 -2.100 1.00 98.25 85 LEU A C 1
ATOM 682 O O . LEU A 1 85 ? 1.363 -3.489 -0.997 1.00 98.25 85 LEU A O 1
ATOM 686 N N . ARG A 1 86 ? 1.093 -3.599 -3.214 1.00 97.94 86 ARG A N 1
ATOM 687 C CA . ARG A 1 86 ? -0.298 -3.120 -3.186 1.00 97.94 86 ARG A CA 1
ATOM 688 C C . ARG A 1 86 ? -1.239 -4.121 -2.523 1.00 97.94 86 ARG A C 1
ATOM 690 O O . ARG A 1 86 ? -2.101 -3.697 -1.761 1.00 97.94 86 ARG A O 1
ATOM 697 N N . ALA A 1 87 ? -1.066 -5.417 -2.776 1.00 98.00 87 ALA A N 1
ATOM 698 C CA . ALA A 1 87 ? -1.836 -6.450 -2.084 1.00 98.00 87 ALA A CA 1
ATOM 699 C C . ALA A 1 87 ? -1.549 -6.434 -0.572 1.00 98.00 87 ALA A C 1
ATOM 701 O O . ALA A 1 87 ? -2.481 -6.362 0.225 1.00 98.00 87 ALA A O 1
ATOM 702 N N . GLN A 1 88 ? -0.271 -6.363 -0.183 1.00 97.44 88 GLN A N 1
ATOM 703 C CA . GLN A 1 88 ? 0.132 -6.225 1.222 1.00 97.44 88 GLN A CA 1
ATOM 704 C C . GLN A 1 88 ? -0.437 -4.960 1.874 1.00 97.44 88 GLN A C 1
ATOM 706 O O . GLN A 1 88 ? -0.860 -4.992 3.026 1.00 97.44 88 GLN A O 1
ATOM 711 N N . ALA A 1 89 ? -0.492 -3.844 1.142 1.00 97.00 89 ALA A N 1
ATOM 712 C CA . ALA A 1 89 ? -1.095 -2.615 1.642 1.00 97.00 89 ALA A CA 1
ATOM 713 C C . ALA A 1 89 ? -2.576 -2.823 1.963 1.00 97.00 89 ALA A C 1
ATOM 715 O O . ALA A 1 89 ? -3.017 -2.444 3.044 1.00 97.00 89 ALA A O 1
ATOM 716 N N . VAL A 1 90 ? -3.337 -3.442 1.054 1.00 97.69 90 VAL A N 1
ATOM 717 C CA . VAL A 1 90 ? -4.764 -3.733 1.268 1.00 97.69 90 VAL A CA 1
ATOM 718 C C . VAL A 1 90 ? -4.968 -4.566 2.535 1.00 97.69 90 VAL A C 1
ATOM 720 O O . VAL A 1 90 ? -5.822 -4.224 3.353 1.00 97.69 90 VAL A O 1
ATOM 723 N N . GLU A 1 91 ? -4.157 -5.603 2.739 1.00 96.31 91 GLU A N 1
ATOM 724 C CA . GLU A 1 91 ? -4.221 -6.452 3.935 1.00 96.31 91 GLU A CA 1
ATOM 725 C C . GLU A 1 91 ? -3.876 -5.687 5.224 1.00 96.31 91 GLU A C 1
ATOM 727 O O . GLU A 1 91 ? -4.624 -5.755 6.206 1.00 96.31 91 GLU A O 1
ATOM 732 N N . ALA A 1 92 ? -2.789 -4.910 5.218 1.00 95.06 92 ALA A N 1
ATOM 733 C CA . ALA A 1 92 ? -2.359 -4.114 6.368 1.00 95.06 92 ALA A CA 1
ATOM 734 C C . ALA A 1 92 ? -3.407 -3.053 6.745 1.00 95.06 92 ALA A C 1
ATOM 736 O O . ALA A 1 92 ? -3.776 -2.909 7.912 1.00 95.06 92 ALA A O 1
ATOM 737 N N . TYR A 1 93 ? -3.961 -2.350 5.753 1.00 95.62 93 TYR A N 1
ATOM 738 C CA . TYR A 1 93 ? -5.040 -1.387 5.969 1.00 95.62 93 TYR A CA 1
ATOM 739 C C . TYR A 1 93 ? -6.310 -2.046 6.505 1.00 95.62 93 TYR A C 1
ATOM 741 O O . TYR A 1 93 ? -6.928 -1.507 7.426 1.00 95.62 93 TYR A O 1
ATOM 749 N N . GLY A 1 94 ? -6.693 -3.203 5.962 1.00 96.06 94 GLY A N 1
ATOM 750 C CA . GLY A 1 94 ? -7.846 -3.963 6.442 1.00 96.06 94 GLY A CA 1
ATOM 751 C C . GLY A 1 94 ? -7.688 -4.372 7.907 1.00 96.06 94 GLY A C 1
ATOM 752 O O . GLY A 1 94 ? -8.591 -4.154 8.716 1.00 96.06 94 GLY A O 1
ATOM 753 N N . THR A 1 95 ? -6.509 -4.879 8.268 1.00 95.38 95 THR A N 1
ATOM 754 C CA . THR A 1 95 ? -6.174 -5.288 9.640 1.00 95.38 95 THR A CA 1
ATOM 755 C C . THR A 1 95 ? -6.194 -4.101 10.600 1.00 95.38 95 THR A C 1
ATOM 757 O O . THR A 1 95 ? -6.858 -4.152 11.638 1.00 95.38 95 THR A O 1
ATOM 760 N N . MET A 1 96 ? -5.536 -2.997 10.234 1.00 96.12 96 MET A N 1
ATOM 761 C CA . MET A 1 96 ? -5.556 -1.761 11.015 1.00 96.12 96 MET A CA 1
ATOM 762 C C . MET A 1 96 ? -6.994 -1.283 11.244 1.00 96.12 96 MET A C 1
ATOM 764 O O . MET A 1 96 ? -7.365 -0.982 12.378 1.00 96.12 96 MET A O 1
ATOM 768 N N . ARG A 1 97 ? -7.830 -1.279 10.196 1.00 96.56 97 ARG A N 1
ATOM 769 C CA . ARG A 1 97 ? -9.218 -0.818 10.294 1.00 96.56 97 ARG A CA 1
ATOM 770 C C . ARG A 1 97 ? -10.077 -1.717 11.183 1.00 96.56 97 ARG A C 1
ATOM 772 O O . ARG A 1 97 ? -10.928 -1.214 11.916 1.00 96.56 97 ARG A O 1
ATOM 779 N N . ALA A 1 98 ? -9.847 -3.028 11.154 1.00 96.62 98 ALA A N 1
ATOM 780 C CA . ALA A 1 98 ? -10.527 -3.969 12.039 1.00 96.62 98 ALA A CA 1
ATOM 781 C C . ALA A 1 98 ? -10.190 -3.708 13.518 1.00 96.62 98 ALA A C 1
ATOM 783 O O . ALA A 1 98 ? -11.086 -3.728 14.365 1.00 96.62 98 ALA A O 1
ATOM 784 N N . ILE A 1 99 ? -8.921 -3.412 13.820 1.00 95.12 99 ILE A N 1
ATOM 785 C CA . ILE A 1 99 ? -8.466 -3.090 15.181 1.00 95.12 99 ILE A CA 1
ATOM 786 C C . ILE A 1 99 ? -9.018 -1.737 15.634 1.00 95.12 99 ILE A C 1
ATOM 788 O O . ILE A 1 99 ? -9.477 -1.636 16.767 1.00 95.12 99 ILE A O 1
ATOM 792 N N . GLU A 1 100 ? -9.031 -0.721 14.766 1.00 95.25 100 GLU A N 1
ATOM 793 C CA . GLU A 1 100 ? -9.669 0.571 15.064 1.00 95.25 100 GLU A CA 1
ATOM 794 C C . GLU A 1 100 ? -11.141 0.380 15.438 1.00 95.25 100 GLU A C 1
ATOM 796 O O . GLU A 1 100 ? -11.569 0.825 16.498 1.00 95.25 100 GLU A O 1
ATOM 801 N N . GLY A 1 101 ? -11.891 -0.383 14.637 1.00 96.19 101 GLY A N 1
ATOM 802 C CA . GLY A 1 101 ? -13.291 -0.673 14.940 1.00 96.19 101 GLY A CA 1
ATOM 803 C C . GLY A 1 101 ? -13.488 -1.456 16.243 1.00 96.19 101 GLY A C 1
ATOM 804 O O . GLY A 1 101 ? -14.483 -1.254 16.935 1.00 96.19 101 GLY A O 1
ATOM 805 N N . ALA A 1 102 ? -12.563 -2.351 16.605 1.00 95.56 102 ALA A N 1
ATOM 806 C CA . ALA A 1 102 ? -12.603 -3.041 17.896 1.00 95.56 102 ALA A CA 1
ATOM 807 C C . ALA A 1 102 ? -12.303 -2.096 19.068 1.00 95.56 102 ALA A C 1
ATOM 809 O O . ALA A 1 102 ? -12.964 -2.180 20.102 1.00 95.56 102 ALA A O 1
ATOM 810 N N . ALA A 1 103 ? -11.349 -1.180 18.891 1.00 95.06 103 ALA A N 1
ATOM 811 C CA . ALA A 1 103 ? -11.004 -0.174 19.884 1.00 95.06 103 ALA A CA 1
ATOM 812 C C . ALA A 1 103 ? -12.158 0.804 20.131 1.00 95.06 103 ALA A C 1
ATOM 814 O O . ALA A 1 103 ? -12.415 1.156 21.280 1.00 95.06 103 ALA A O 1
ATOM 815 N N . ASP A 1 104 ? -12.871 1.213 19.083 1.00 95.31 104 ASP A N 1
ATOM 816 C CA . ASP A 1 104 ? -14.024 2.106 19.213 1.00 95.31 104 ASP A CA 1
ATOM 817 C C . ASP A 1 104 ? -15.184 1.407 19.935 1.00 95.31 104 ASP A C 1
ATOM 819 O O . ASP A 1 104 ? -15.662 1.921 20.942 1.00 95.31 104 ASP A O 1
ATOM 823 N N . ARG A 1 105 ? -15.520 0.161 19.562 1.00 95.69 105 ARG A N 1
ATOM 824 C CA . ARG A 1 105 ? -16.519 -0.636 20.305 1.00 95.69 105 ARG A CA 1
ATOM 825 C C . ARG A 1 105 ? -16.162 -0.818 21.781 1.00 95.69 105 ARG A C 1
ATOM 827 O O . ARG A 1 105 ? -17.050 -0.835 22.628 1.00 95.69 105 ARG A O 1
ATOM 834 N N . PHE A 1 106 ? -14.876 -0.983 22.092 1.00 94.75 106 PHE A N 1
ATOM 835 C CA . PHE A 1 106 ? -14.413 -1.097 23.473 1.00 94.75 106 PHE A CA 1
ATOM 836 C C . PHE A 1 106 ? -14.636 0.196 24.262 1.00 94.75 106 PHE A C 1
ATOM 838 O O . PHE A 1 106 ? -15.040 0.130 25.420 1.00 94.75 106 PHE A O 1
ATOM 845 N N . LYS A 1 107 ? -14.394 1.362 23.651 1.00 94.12 107 LYS A N 1
ATOM 846 C CA . LYS A 1 107 ? -14.676 2.656 24.289 1.00 94.12 107 LYS A CA 1
ATOM 847 C C . LYS A 1 107 ? -16.171 2.824 24.533 1.00 94.12 107 LYS A C 1
ATOM 849 O O . LYS A 1 107 ? -16.545 3.114 25.662 1.00 94.12 107 LYS A O 1
ATOM 854 N N . ASP A 1 108 ? -17.002 2.530 23.535 1.00 95.94 108 ASP A N 1
ATOM 855 C CA . ASP A 1 108 ? -18.460 2.627 23.660 1.00 95.94 108 ASP A CA 1
ATOM 856 C C . ASP A 1 108 ? -18.998 1.721 24.781 1.00 95.94 108 ASP A C 1
ATOM 858 O O . ASP A 1 108 ? -19.916 2.088 25.512 1.00 95.94 108 ASP A O 1
ATOM 862 N N . GLU A 1 109 ? -18.447 0.510 24.922 1.00 95.62 109 GLU A N 1
ATOM 863 C CA . GLU A 1 109 ? -18.802 -0.405 26.012 1.00 95.62 109 GLU A CA 1
ATOM 864 C C . GLU A 1 109 ? -18.349 0.127 27.374 1.00 95.62 109 GLU A C 1
ATOM 866 O O . GLU A 1 109 ? -19.120 0.098 28.330 1.00 95.62 109 GLU A O 1
ATOM 871 N N . ALA A 1 110 ? -17.124 0.649 27.466 1.00 94.56 110 ALA A N 1
ATOM 872 C CA . ALA A 1 110 ? -16.605 1.224 28.701 1.00 94.56 110 ALA A CA 1
ATOM 873 C C . ALA A 1 110 ? -17.419 2.450 29.150 1.00 94.56 110 ALA A C 1
ATOM 875 O O . ALA A 1 110 ? -17.710 2.589 30.337 1.00 94.56 110 ALA A O 1
ATOM 876 N N . GLU A 1 111 ? -17.829 3.305 28.211 1.00 95.31 111 GLU A N 1
ATOM 877 C CA . GLU A 1 111 ? -18.688 4.464 28.473 1.00 95.31 111 GLU A CA 1
ATOM 878 C C . GLU A 1 111 ? -20.080 4.037 28.953 1.00 95.31 111 GLU A C 1
ATOM 880 O O . GLU A 1 111 ? -20.568 4.548 29.962 1.00 95.31 111 GLU A O 1
ATOM 885 N N . ARG A 1 112 ? -20.695 3.043 28.298 1.00 96.00 112 ARG A N 1
ATOM 886 C CA . ARG A 1 112 ? -21.986 2.484 28.732 1.00 96.00 112 ARG A CA 1
ATOM 887 C C . ARG A 1 112 ? -21.905 1.846 30.116 1.00 96.00 112 ARG A C 1
ATOM 889 O O . ARG A 1 112 ? -22.801 2.056 30.931 1.00 96.00 112 ARG A O 1
ATOM 896 N N . ALA A 1 113 ? -20.838 1.102 30.401 1.00 96.19 113 ALA A N 1
ATOM 897 C CA . ALA A 1 113 ? -20.622 0.494 31.709 1.00 96.19 113 ALA A CA 1
ATOM 898 C C . ALA A 1 113 ? -20.440 1.553 32.809 1.00 96.19 113 ALA A C 1
ATOM 900 O O . ALA A 1 113 ? -21.013 1.415 33.890 1.00 96.19 113 ALA A O 1
ATOM 901 N N . ALA A 1 114 ? -19.694 2.627 32.529 1.00 95.19 114 ALA A N 1
ATOM 902 C CA . ALA A 1 114 ? -19.507 3.736 33.462 1.00 95.19 114 ALA A CA 1
ATOM 903 C C . ALA A 1 114 ? -20.828 4.466 33.757 1.00 95.19 114 ALA A C 1
ATOM 905 O O . ALA A 1 114 ? -21.163 4.665 34.924 1.00 95.19 114 ALA A O 1
ATOM 906 N N . ALA A 1 115 ? -21.612 4.784 32.722 1.00 95.00 115 ALA A N 1
ATOM 907 C CA . ALA A 1 115 ? -22.926 5.408 32.881 1.00 95.00 115 ALA A CA 1
ATOM 908 C C . ALA A 1 115 ? -23.907 4.509 33.657 1.00 95.00 115 ALA A C 1
ATOM 910 O O . ALA A 1 115 ? -24.638 4.981 34.526 1.00 95.00 115 ALA A O 1
ATOM 911 N N . GLY A 1 116 ? -23.896 3.198 33.390 1.00 95.69 116 GLY A N 1
ATOM 912 C CA . GLY A 1 116 ? -24.708 2.229 34.129 1.00 95.69 116 GLY A CA 1
ATOM 913 C C . GLY A 1 116 ? -24.331 2.143 35.610 1.00 95.69 116 GLY A C 1
ATOM 914 O O . GLY A 1 116 ? -25.213 2.073 36.464 1.00 95.69 116 GLY A O 1
ATOM 915 N N . ALA A 1 117 ? -23.034 2.197 35.928 1.00 95.75 117 ALA A N 1
ATOM 916 C CA . ALA A 1 117 ? -22.554 2.214 37.308 1.00 95.75 117 ALA A CA 1
ATOM 917 C C . ALA A 1 117 ? -22.950 3.504 38.048 1.00 95.75 117 ALA A C 1
ATOM 919 O O . ALA A 1 117 ? -23.353 3.444 39.210 1.00 95.75 117 ALA A O 1
ATOM 920 N N . GLU A 1 118 ? -22.876 4.658 37.378 1.00 94.31 118 GLU A N 1
ATOM 921 C CA . GLU A 1 118 ? -23.326 5.938 37.936 1.00 94.31 118 GLU A CA 1
ATOM 922 C C . GLU A 1 118 ? -24.829 5.915 38.244 1.00 94.31 118 GLU A C 1
ATOM 924 O O . GLU A 1 118 ? -25.239 6.265 39.353 1.00 94.31 118 GLU A O 1
ATOM 929 N N . GLN A 1 119 ? -25.646 5.425 37.306 1.00 95.62 119 GLN A N 1
ATOM 930 C CA . GLN A 1 119 ? -27.089 5.311 37.504 1.00 95.62 119 GLN A CA 1
ATOM 931 C C . GLN A 1 119 ? -27.442 4.348 38.645 1.00 95.62 119 GLN A C 1
ATOM 933 O O . GLN A 1 119 ? -28.263 4.690 39.493 1.00 95.62 119 GLN A O 1
ATOM 938 N N . ALA A 1 120 ? 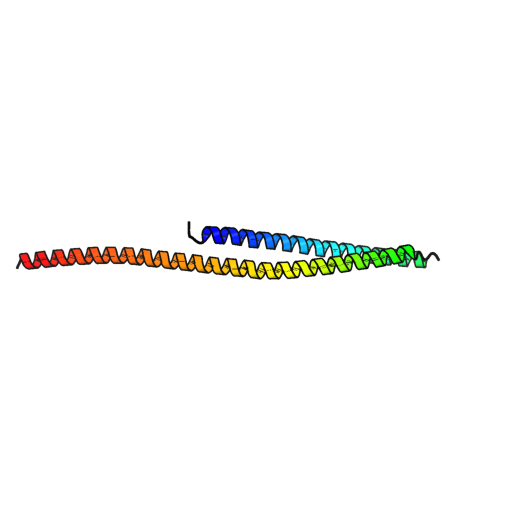-26.790 3.183 38.718 1.00 95.62 120 ALA A N 1
ATOM 939 C CA . ALA A 1 120 ? -27.009 2.223 39.800 1.00 95.62 120 ALA A CA 1
ATOM 940 C C . ALA A 1 120 ? -26.711 2.838 41.178 1.00 95.62 120 ALA A C 1
ATOM 942 O O . ALA A 1 120 ? -27.480 2.660 42.120 1.00 95.62 120 ALA A O 1
ATOM 943 N N . MET A 1 121 ? -25.643 3.637 41.286 1.00 95.38 121 MET A N 1
ATOM 944 C CA . MET A 1 121 ? -25.314 4.346 42.525 1.00 95.38 121 MET A CA 1
ATOM 945 C C . MET A 1 121 ? -26.388 5.378 42.908 1.00 95.38 121 MET A C 1
ATOM 947 O O . MET A 1 121 ? -26.724 5.515 44.087 1.00 95.38 121 MET A O 1
ATOM 951 N N . ILE A 1 122 ? -26.938 6.110 41.934 1.00 95.31 122 ILE A N 1
ATOM 952 C CA . ILE A 1 122 ? -28.036 7.064 42.162 1.00 95.31 122 ILE A CA 1
ATOM 953 C C . ILE A 1 122 ? -29.290 6.331 42.652 1.00 95.31 122 ILE A C 1
ATOM 955 O O . ILE A 1 122 ? -29.910 6.765 43.631 1.00 95.31 122 ILE A O 1
ATOM 959 N N . ASP A 1 123 ? -29.637 5.217 42.009 1.00 96.56 123 ASP A N 1
ATOM 960 C CA . ASP A 1 123 ? -30.810 4.411 42.342 1.00 96.56 123 ASP A CA 1
ATOM 961 C C . ASP A 1 123 ? -30.689 3.806 43.751 1.00 96.56 123 ASP A C 1
ATOM 963 O O . ASP A 1 123 ? -31.638 3.888 44.536 1.00 96.56 123 ASP A O 1
ATOM 967 N N . ASP A 1 124 ? -29.507 3.307 44.126 1.00 96.56 124 ASP A N 1
ATOM 968 C CA . ASP A 1 124 ? -29.222 2.793 45.471 1.00 96.56 124 ASP A CA 1
ATOM 969 C C . ASP A 1 124 ? -29.403 3.878 46.547 1.00 96.56 124 ASP A C 1
ATOM 971 O O . ASP A 1 124 ? -30.041 3.652 47.584 1.00 96.56 124 ASP A O 1
ATOM 975 N N . ILE A 1 125 ? -28.897 5.093 46.298 1.00 95.88 125 ILE A N 1
ATOM 976 C CA . ILE A 1 125 ? -29.065 6.236 47.209 1.00 95.88 125 ILE A CA 1
ATOM 977 C C . ILE A 1 125 ? -30.546 6.623 47.327 1.00 95.88 125 ILE A C 1
ATOM 979 O O . ILE A 1 125 ? -31.027 6.915 48.429 1.00 95.88 125 ILE A O 1
ATOM 983 N N . ALA A 1 126 ? -31.279 6.650 46.213 1.00 94.94 126 ALA A N 1
ATOM 984 C CA . ALA A 1 126 ? -32.701 6.975 46.199 1.00 94.94 126 ALA A CA 1
ATOM 985 C C . ALA A 1 126 ? -33.528 5.928 46.964 1.00 94.94 126 ALA A C 1
ATOM 987 O O . ALA A 1 126 ? -34.352 6.291 47.811 1.00 94.94 126 ALA A O 1
ATOM 988 N N . ALA A 1 127 ? -33.257 4.640 46.739 1.00 95.25 127 ALA A N 1
ATOM 989 C CA . ALA A 1 127 ? -33.896 3.534 47.442 1.00 95.25 127 ALA A CA 1
ATOM 990 C C . ALA A 1 127 ? -33.627 3.593 48.953 1.00 95.25 127 ALA A C 1
ATOM 992 O O . ALA A 1 127 ? -34.562 3.494 49.753 1.00 95.25 127 ALA A O 1
ATOM 993 N N . ALA A 1 128 ? -32.378 3.845 49.364 1.00 94.56 128 ALA A N 1
ATOM 994 C CA . ALA A 1 128 ? -32.019 3.998 50.772 1.00 94.56 128 ALA A CA 1
ATOM 995 C C . ALA A 1 128 ? -32.790 5.149 51.446 1.00 94.56 128 ALA A C 1
ATOM 997 O O . ALA A 1 128 ? -33.341 4.977 52.538 1.00 94.56 128 ALA A O 1
ATOM 998 N N . LYS A 1 129 ? -32.895 6.311 50.782 1.00 94.44 129 LYS A N 1
ATOM 999 C CA . LYS A 1 129 ? -33.678 7.458 51.279 1.00 94.44 129 LYS A CA 1
ATOM 1000 C C . LYS A 1 129 ? -35.161 7.122 51.430 1.00 94.44 129 LYS A C 1
ATOM 1002 O O . LYS A 1 129 ? -35.767 7.499 52.433 1.00 94.44 129 LYS A O 1
ATOM 1007 N N . LEU A 1 130 ? -35.736 6.394 50.474 1.00 94.50 130 LEU A N 1
ATOM 1008 C CA . LEU A 1 130 ? -37.140 5.986 50.511 1.00 94.50 130 LEU A CA 1
ATOM 1009 C C . LEU A 1 130 ? -37.429 5.018 51.671 1.00 94.50 130 LEU A C 1
ATOM 1011 O O . LEU A 1 130 ? -38.424 5.185 52.377 1.00 94.50 130 LEU A O 1
ATOM 1015 N N . VAL A 1 131 ? -36.535 4.057 51.930 1.00 95.06 131 VAL A N 1
ATOM 1016 C CA . VAL A 1 131 ? -36.640 3.140 53.081 1.00 95.06 131 VAL A CA 1
ATOM 1017 C C . VAL A 1 131 ? -36.603 3.903 54.409 1.00 95.06 131 VAL A C 1
ATOM 1019 O O . VAL A 1 131 ? -37.408 3.626 55.302 1.00 95.06 131 VAL A O 1
ATOM 1022 N N . VAL A 1 132 ? -35.704 4.883 54.546 1.00 93.94 132 VAL A N 1
ATOM 1023 C CA . VAL A 1 132 ? -35.620 5.729 55.749 1.00 93.94 132 VAL A CA 1
ATOM 1024 C C . VAL A 1 132 ? -36.892 6.560 55.930 1.00 93.94 132 VAL A C 1
ATOM 1026 O O . VAL A 1 132 ? -37.454 6.581 57.025 1.00 93.94 132 VAL A O 1
ATOM 1029 N N . ALA A 1 133 ? -37.380 7.202 54.865 1.00 92.81 133 ALA A N 1
ATOM 1030 C CA . ALA A 1 133 ? -38.604 8.000 54.909 1.00 92.81 133 AL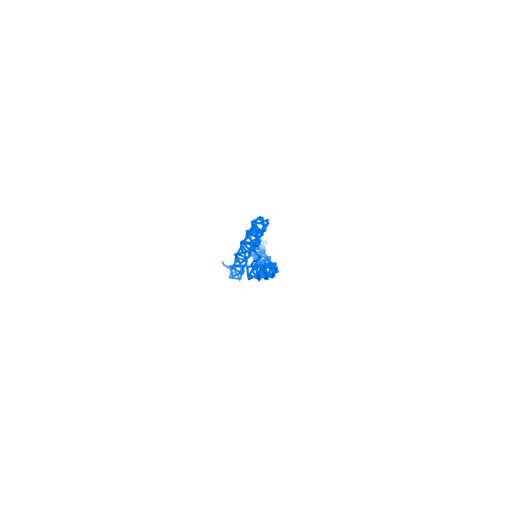A A CA 1
ATOM 1031 C C . ALA A 1 133 ? -39.817 7.161 55.341 1.00 92.81 133 ALA A C 1
ATOM 1033 O O . ALA A 1 133 ? -40.584 7.584 56.206 1.00 92.81 133 ALA A O 1
ATOM 1034 N N . ARG A 1 134 ? -39.946 5.941 54.805 1.00 91.50 134 ARG A N 1
ATOM 1035 C CA . ARG A 1 134 ? -41.020 5.010 55.167 1.00 91.50 134 ARG A CA 1
ATOM 1036 C C . ARG A 1 134 ? -40.962 4.593 56.638 1.00 91.50 134 ARG A C 1
ATOM 1038 O O . ARG A 1 134 ? -41.978 4.665 57.320 1.00 91.50 134 ARG A O 1
ATOM 1045 N N . ARG A 1 135 ? -39.778 4.241 57.152 1.00 91.50 135 ARG A N 1
ATOM 1046 C CA . ARG A 1 135 ? -39.596 3.913 58.580 1.00 91.50 135 ARG A CA 1
ATOM 1047 C C . ARG A 1 135 ? -39.954 5.075 59.506 1.00 91.50 135 ARG A C 1
ATOM 1049 O O . ARG A 1 135 ? -40.481 4.849 60.590 1.00 91.50 135 ARG A O 1
ATOM 1056 N N . ASN A 1 136 ? -39.646 6.306 59.104 1.00 91.00 136 ASN A N 1
ATOM 1057 C CA . ASN A 1 136 ? -39.991 7.486 59.894 1.00 91.00 136 ASN A CA 1
ATOM 1058 C C . ASN A 1 136 ? -41.505 7.734 59.902 1.00 91.00 136 ASN A C 1
ATOM 1060 O O . ASN A 1 136 ? -42.054 8.012 60.962 1.00 91.00 136 ASN A O 1
ATOM 1064 N N . ALA A 1 137 ? -42.181 7.566 58.761 1.00 87.25 137 ALA A N 1
ATOM 1065 C CA . ALA A 1 137 ? -43.636 7.681 58.676 1.00 87.25 137 ALA A CA 1
ATOM 1066 C C . ALA A 1 137 ? -44.357 6.633 59.543 1.00 87.25 137 ALA A C 1
ATOM 1068 O O . ALA A 1 137 ? -45.287 6.976 60.263 1.00 87.25 137 ALA A O 1
ATOM 1069 N N . GLU A 1 138 ? -43.879 5.384 59.545 1.00 85.75 138 GLU A N 1
ATOM 1070 C CA . GLU A 1 138 ? -44.411 4.301 60.391 1.00 85.75 138 GLU A CA 1
ATOM 1071 C C . GLU A 1 138 ? -44.202 4.546 61.899 1.00 85.75 138 GLU A C 1
ATOM 1073 O O . GLU A 1 138 ? -44.933 3.992 62.709 1.00 85.75 138 GLU A O 1
ATOM 1078 N N . ARG A 1 139 ? -43.220 5.369 62.296 1.00 77.31 139 ARG A N 1
ATOM 1079 C CA . ARG A 1 139 ? -42.964 5.737 63.704 1.00 77.31 139 ARG A CA 1
ATOM 1080 C C . ARG A 1 139 ? -43.746 6.957 64.188 1.00 77.31 139 ARG A C 1
ATOM 1082 O O . ARG A 1 139 ? -43.782 7.204 65.388 1.00 77.31 139 ARG A O 1
ATOM 1089 N N . SER A 1 140 ? -44.254 7.775 63.269 1.00 69.75 140 SER A N 1
ATOM 1090 C CA . SER A 1 140 ? -45.022 8.991 63.576 1.00 69.75 140 SER A CA 1
ATOM 1091 C C . SER A 1 140 ? -46.539 8.781 63.495 1.00 69.75 140 SER A C 1
ATOM 1093 O O . SER A 1 140 ? -47.281 9.729 63.748 1.00 69.75 140 SER A O 1
ATOM 1095 N N . ALA A 1 141 ? -46.974 7.571 63.134 1.00 57.00 141 ALA A N 1
ATOM 1096 C CA . ALA A 1 141 ? -48.352 7.091 63.202 1.00 57.00 141 ALA A CA 1
ATOM 1097 C C . ALA A 1 141 ? -48.574 6.303 64.500 1.00 57.00 141 ALA A C 1
ATOM 1099 O O . ALA A 1 141 ? -49.694 6.399 65.046 1.00 57.00 141 ALA A O 1
#

Foldseek 3Di:
DDPLPVVLVVLVVQLVVLVVVLVVLVVVLVVLVVVLVVLVVVVVVVVVVCVVPVDDDPVVVVVSVVVNVVSVVSNVVSVVSSVVSVVSNVVSVVSSVVSVVVRVVVVVVVVVVVVVVVVVVVVVVVVVVVVVVVVVVVVVD

pLDDT: mean 92.9, std 7.98, range [57.0, 98.44]

Secondary structure (DSSP, 8-state):
--TTHHHHHHHHHHHHHHHHHHHHHHHHHHHHHHHHHHHHHHHHHHHHHHTTSS---HHHHHHHHHHHHHHHHHHHHHHHHHHHHHHHHHHHHHHHHHHHHHHHHHHHHHHHHHHHHHHHHHHHHHHHHHHHHHHHHHH--

Radius of gyration: 35.98 Å; chains: 1; bounding box: 78×17×108 Å

Sequence (141 aa):
MTPFDTALRVQRREVDTVKVSISVEIETISTLNHQTRAHEIRIREERALAATVPIASDAWTLRMKAERARLDRQSQLAHGRLTHLRAQAVEAYGTMRAIEGAADRFKDEAERAAAGAEQAMIDDIAAAKLVVARRNAERSA